Protein AF-A0A965U802-F1 (afdb_monomer_lite)

pLDDT: mean 84.11, std 15.65, range [53.44, 98.0]

Structure (mmCIF, N/CA/C/O backbone):
data_AF-A0A965U802-F1
#
_entry.id   AF-A0A965U802-F1
#
loop_
_atom_site.group_PDB
_atom_site.id
_atom_site.type_symbol
_atom_site.label_atom_id
_atom_site.label_alt_id
_atom_site.label_comp_id
_atom_site.label_asym_id
_atom_site.label_entity_id
_atom_site.label_seq_id
_atom_site.pdbx_PDB_ins_code
_atom_site.Cartn_x
_atom_site.Cartn_y
_atom_site.Cartn_z
_atom_site.occupancy
_atom_site.B_iso_or_equiv
_atom_site.auth_seq_id
_atom_site.auth_comp_id
_atom_site.auth_asym_id
_atom_site.auth_atom_id
_atom_site.pdbx_PDB_model_num
ATOM 1 N N . LEU A 1 1 ? 6.008 1.144 -2.119 1.00 87.56 1 LEU A N 1
ATOM 2 C CA . LEU A 1 1 ? 5.214 0.315 -1.181 1.00 87.56 1 LEU A CA 1
ATOM 3 C C . LEU A 1 1 ? 5.190 0.926 0.218 1.00 87.56 1 LEU A C 1
ATOM 5 O O . LEU A 1 1 ? 4.112 1.089 0.765 1.00 87.56 1 LEU A O 1
ATOM 9 N N . GLU A 1 2 ? 6.339 1.335 0.760 1.00 95.38 2 GLU A N 1
ATOM 10 C CA . GLU A 1 2 ? 6.448 1.980 2.080 1.00 95.38 2 GLU A CA 1
ATOM 11 C C . GLU A 1 2 ? 5.459 3.138 2.302 1.00 95.38 2 GLU A C 1
ATOM 13 O O . GLU A 1 2 ? 4.709 3.128 3.276 1.00 95.38 2 GLU A O 1
ATOM 18 N N . SER A 1 3 ? 5.376 4.085 1.360 1.00 95.06 3 SER A N 1
ATOM 19 C CA . SER A 1 3 ? 4.462 5.233 1.453 1.00 95.06 3 SER A CA 1
ATOM 20 C C . SER A 1 3 ? 2.992 4.819 1.595 1.00 95.06 3 SER A C 1
ATOM 22 O O . SER A 1 3 ? 2.238 5.467 2.315 1.00 95.06 3 SER A O 1
ATOM 24 N N . LEU A 1 4 ? 2.591 3.708 0.961 1.00 96.19 4 LEU A N 1
ATOM 25 C CA . LEU A 1 4 ? 1.234 3.168 1.056 1.00 96.19 4 LEU A CA 1
ATOM 26 C C . LEU A 1 4 ? 0.956 2.604 2.456 1.00 96.19 4 LEU A C 1
ATOM 28 O O . LEU A 1 4 ? -0.091 2.889 3.035 1.00 96.19 4 LEU A O 1
ATOM 32 N N . CYS A 1 5 ? 1.893 1.829 3.011 1.00 96.56 5 CYS A N 1
ATOM 33 C CA . CYS A 1 5 ? 1.767 1.267 4.357 1.00 96.56 5 CYS A CA 1
ATOM 34 C C . CYS A 1 5 ? 1.738 2.366 5.426 1.00 96.56 5 CYS A C 1
ATOM 36 O O . CYS A 1 5 ? 0.948 2.288 6.366 1.00 96.56 5 CYS A O 1
ATOM 38 N N . ARG A 1 6 ? 2.552 3.415 5.255 1.00 97.19 6 ARG A N 1
ATOM 39 C CA . ARG A 1 6 ? 2.579 4.565 6.163 1.00 97.19 6 ARG A CA 1
ATOM 40 C C . ARG A 1 6 ? 1.237 5.291 6.194 1.00 97.19 6 ARG A C 1
ATOM 42 O O . ARG A 1 6 ? 0.706 5.534 7.272 1.00 97.19 6 ARG A O 1
ATOM 49 N N . GLU A 1 7 ? 0.661 5.578 5.028 1.00 97.75 7 GLU A N 1
ATOM 50 C CA . GLU A 1 7 ? -0.642 6.246 4.946 1.00 97.75 7 GLU A CA 1
ATOM 51 C C . GLU A 1 7 ? -1.766 5.366 5.516 1.00 97.75 7 GLU A C 1
ATOM 53 O O . GLU A 1 7 ? -2.615 5.857 6.256 1.00 97.75 7 GLU A O 1
ATOM 58 N N . ALA A 1 8 ? -1.748 4.053 5.260 1.00 97.75 8 ALA A N 1
ATOM 59 C CA . ALA A 1 8 ? -2.719 3.126 5.846 1.00 97.75 8 ALA A CA 1
ATOM 60 C C . ALA A 1 8 ? -2.640 3.089 7.387 1.00 97.75 8 ALA A C 1
ATOM 62 O O . ALA A 1 8 ? -3.675 3.049 8.055 1.00 97.75 8 ALA A O 1
ATOM 63 N N . GLY A 1 9 ? -1.432 3.153 7.956 1.00 97.62 9 GLY A N 1
ATOM 64 C CA . GLY A 1 9 ? -1.223 3.280 9.401 1.00 97.62 9 GLY A CA 1
ATOM 65 C C . GLY A 1 9 ? -1.745 4.605 9.962 1.00 97.62 9 GLY A C 1
ATOM 66 O O . GLY A 1 9 ? -2.458 4.613 10.961 1.00 97.62 9 GLY A O 1
ATOM 67 N N . MET A 1 10 ? -1.473 5.724 9.285 1.00 97.44 10 MET A N 1
ATOM 68 C CA . MET A 1 10 ? -1.987 7.042 9.682 1.00 97.44 10 MET A CA 1
ATOM 69 C C . MET A 1 10 ? -3.518 7.108 9.664 1.00 97.44 10 MET A C 1
ATOM 71 O O . MET A 1 10 ? -4.121 7.740 10.531 1.00 97.44 10 MET A O 1
ATOM 75 N N . LEU A 1 11 ? -4.155 6.443 8.699 1.00 97.94 11 LEU A N 1
ATOM 76 C CA . LEU A 1 11 ? -5.612 6.336 8.629 1.00 97.94 11 LEU A CA 1
ATOM 77 C C . LEU A 1 11 ? -6.179 5.519 9.798 1.00 97.94 11 LEU A C 1
ATOM 79 O O . LEU A 1 11 ? -7.132 5.966 10.428 1.00 97.94 11 LEU A O 1
ATOM 83 N N . ALA A 1 12 ? -5.558 4.386 10.135 1.00 98.00 12 ALA A N 1
ATOM 84 C CA . ALA A 1 12 ? -5.940 3.583 11.299 1.00 98.00 12 ALA A CA 1
ATOM 85 C C . ALA A 1 12 ? -5.821 4.381 12.612 1.00 98.00 12 ALA A C 1
ATOM 87 O O . ALA A 1 12 ? -6.749 4.397 13.419 1.00 98.00 12 ALA A O 1
ATOM 88 N N . LEU A 1 13 ? -4.716 5.117 12.782 1.00 97.38 13 LEU A N 1
ATOM 89 C CA . LEU A 1 13 ? -4.499 5.993 13.937 1.00 97.38 13 LEU A CA 1
ATOM 90 C C . LEU A 1 13 ? -5.565 7.089 14.034 1.00 97.38 13 LEU A C 1
ATOM 92 O O . LEU A 1 13 ? -6.075 7.353 15.119 1.00 97.38 13 LEU A O 1
ATOM 96 N N . ARG A 1 14 ? -5.939 7.706 12.906 1.00 96.44 14 ARG A N 1
ATOM 97 C CA . ARG A 1 14 ? -6.995 8.729 12.862 1.00 96.44 14 ARG A CA 1
ATOM 98 C C . ARG A 1 14 ? -8.371 8.168 13.227 1.00 96.44 14 ARG A C 1
ATOM 100 O O . ARG A 1 14 ? -9.170 8.880 13.822 1.00 96.44 14 ARG A O 1
ATOM 107 N N . GLU A 1 15 ? -8.642 6.914 12.879 1.00 95.88 15 GLU A N 1
ATOM 108 C CA . GLU A 1 15 ? -9.858 6.196 13.280 1.00 95.88 15 GLU A CA 1
ATOM 109 C C . GLU A 1 15 ? -9.810 5.693 14.737 1.00 95.88 15 GLU A C 1
ATOM 111 O O . GLU A 1 15 ? -10.798 5.147 15.223 1.00 95.88 15 GLU A O 1
ATOM 116 N N . GLY A 1 16 ? -8.683 5.855 15.441 1.00 96.81 16 GLY A N 1
ATOM 117 C CA . GLY A 1 16 ? -8.509 5.383 16.815 1.00 96.81 16 GLY A CA 1
ATOM 118 C C . GLY A 1 16 ? -8.433 3.860 16.937 1.00 96.81 16 GLY A C 1
ATOM 119 O O . GLY A 1 16 ? -8.659 3.320 18.019 1.00 96.81 16 GLY A O 1
ATOM 120 N N . THR A 1 17 ? -8.136 3.147 15.845 1.00 96.50 17 THR A N 1
ATOM 121 C CA . THR A 1 17 ? -8.001 1.688 15.865 1.00 96.50 17 THR A CA 1
ATOM 122 C C . THR A 1 17 ? -6.530 1.269 15.948 1.00 96.50 17 THR A C 1
ATOM 124 O O . THR A 1 17 ? -5.693 1.794 15.211 1.00 96.50 17 THR A O 1
ATOM 127 N N . PRO A 1 18 ? -6.190 0.292 16.809 1.00 94.19 18 PRO A N 1
ATOM 128 C CA . 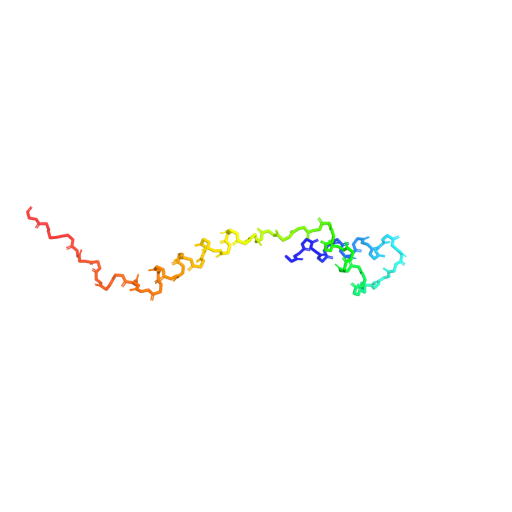PRO A 1 18 ? -4.827 -0.219 16.913 1.00 94.19 18 PRO A CA 1
ATOM 129 C C . PRO A 1 18 ? -4.446 -1.152 15.754 1.00 94.19 18 PRO A C 1
ATOM 131 O O . PRO A 1 18 ? -3.283 -1.531 15.638 1.00 94.19 18 PRO A O 1
ATOM 134 N N . VAL A 1 19 ? -5.401 -1.550 14.901 1.00 97.19 19 VAL A N 1
ATOM 135 C CA . VAL A 1 19 ? -5.176 -2.540 13.841 1.00 97.19 19 VAL A CA 1
ATOM 136 C C . VAL A 1 19 ? -5.442 -1.940 12.468 1.00 97.19 19 VAL A C 1
ATOM 138 O O . VAL A 1 19 ? -6.503 -1.381 12.188 1.00 97.19 19 VAL A O 1
ATOM 141 N N . VAL A 1 20 ? -4.486 -2.120 11.556 1.00 97.50 20 VAL A N 1
ATOM 142 C CA . VAL A 1 20 ? -4.665 -1.741 10.155 1.00 97.50 20 VAL A CA 1
ATOM 143 C C . VAL A 1 20 ? -5.496 -2.807 9.436 1.00 97.50 20 VAL A C 1
ATOM 145 O O . VAL A 1 20 ? -5.092 -3.960 9.330 1.00 97.50 20 VAL A O 1
ATOM 148 N N . ALA A 1 21 ? -6.644 -2.409 8.890 1.00 97.31 21 ALA A N 1
ATOM 149 C CA . ALA A 1 21 ? -7.513 -3.251 8.078 1.00 97.31 21 ALA A CA 1
ATOM 150 C C . ALA A 1 21 ? -7.416 -2.908 6.581 1.00 97.31 21 ALA A C 1
ATOM 152 O O . ALA A 1 21 ? -6.987 -1.820 6.188 1.00 97.31 21 ALA A O 1
ATOM 153 N N . LYS A 1 22 ? -7.906 -3.816 5.726 1.00 97.38 22 LYS A N 1
ATOM 154 C CA . LYS A 1 22 ? -7.935 -3.660 4.257 1.00 97.38 22 LYS A CA 1
ATOM 155 C C . LYS A 1 22 ? -8.528 -2.318 3.803 1.00 97.38 22 LYS A C 1
ATOM 157 O O . LYS A 1 22 ? -8.033 -1.726 2.847 1.00 97.38 22 LYS A O 1
ATOM 162 N N . ARG A 1 23 ? -9.549 -1.809 4.504 1.00 97.00 23 ARG A N 1
ATOM 163 C CA . ARG A 1 23 ? -10.178 -0.510 4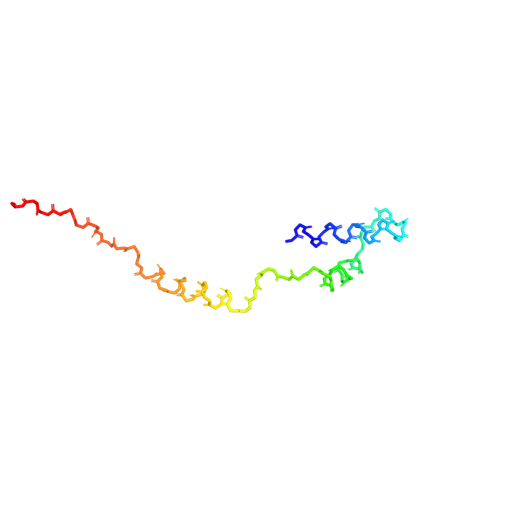.205 1.00 97.00 23 ARG A CA 1
ATOM 164 C C . ARG A 1 23 ? -9.185 0.660 4.229 1.00 97.00 23 ARG A C 1
ATOM 166 O O . ARG A 1 23 ? -9.273 1.531 3.368 1.00 97.00 23 ARG A O 1
ATOM 173 N N . HIS A 1 24 ? -8.200 0.645 5.130 1.00 97.75 24 HIS A N 1
ATOM 174 C CA . HIS A 1 24 ? -7.196 1.708 5.213 1.00 97.75 24 HIS A CA 1
ATOM 175 C C . HIS A 1 24 ? -6.255 1.676 4.008 1.00 97.75 24 HIS A C 1
ATOM 177 O O . HIS A 1 24 ? -5.900 2.727 3.493 1.00 97.75 24 HIS A O 1
ATOM 183 N N . PHE A 1 25 ? -5.913 0.491 3.491 1.00 97.44 25 PHE A N 1
ATOM 184 C CA . PHE A 1 25 ? -5.119 0.367 2.263 1.00 97.44 25 PHE A CA 1
ATOM 185 C C . PHE A 1 25 ? -5.875 0.855 1.026 1.00 97.44 25 PHE A C 1
ATOM 187 O O . PHE A 1 25 ? -5.295 1.532 0.179 1.00 97.44 25 PHE A O 1
ATOM 194 N N . VAL A 1 26 ? -7.173 0.547 0.929 1.00 96.88 26 VAL A N 1
ATOM 195 C CA . VAL A 1 26 ? -8.027 1.044 -0.163 1.00 96.88 26 VAL A CA 1
ATOM 196 C C . VAL A 1 26 ? -8.136 2.569 -0.112 1.00 96.88 26 VAL A C 1
ATOM 198 O O . VAL A 1 26 ? -8.065 3.228 -1.146 1.00 96.88 26 VAL A O 1
ATOM 201 N N . ALA A 1 27 ? -8.265 3.149 1.083 1.00 96.56 27 ALA A N 1
ATOM 202 C CA . ALA A 1 27 ? -8.274 4.597 1.261 1.00 96.56 27 ALA A CA 1
ATOM 203 C C . ALA A 1 27 ? -6.899 5.233 0.976 1.00 96.56 27 ALA A C 1
ATOM 205 O O . ALA A 1 27 ? -6.834 6.259 0.301 1.00 96.56 27 ALA A O 1
ATOM 206 N N . ALA A 1 28 ? -5.803 4.608 1.411 1.00 97.12 28 ALA A N 1
ATOM 207 C CA . ALA A 1 28 ? -4.441 5.078 1.172 1.00 97.12 28 ALA A CA 1
ATOM 208 C C . ALA A 1 28 ? -4.072 5.097 -0.321 1.00 97.12 28 ALA A C 1
ATOM 210 O O . ALA A 1 28 ? -3.439 6.047 -0.777 1.00 97.12 28 ALA A O 1
ATOM 211 N N . GLN A 1 29 ? -4.525 4.113 -1.110 1.00 95.12 29 GLN A N 1
ATOM 212 C CA . GLN A 1 29 ? -4.313 4.094 -2.567 1.00 95.12 29 GLN A CA 1
ATOM 213 C C . GLN A 1 29 ? -4.904 5.311 -3.289 1.00 95.12 29 GLN A C 1
ATOM 215 O O . GLN A 1 29 ? -4.398 5.696 -4.337 1.00 95.12 29 GLN A O 1
ATOM 220 N N . LYS A 1 30 ? -5.943 5.951 -2.735 1.00 94.56 30 LYS A N 1
ATOM 221 C CA . LYS A 1 30 ? -6.522 7.168 -3.329 1.00 94.56 30 LYS A CA 1
ATOM 222 C C . LYS A 1 30 ? -5.603 8.387 -3.204 1.00 94.56 30 LYS A C 1
ATOM 224 O O . LYS A 1 30 ? -5.800 9.355 -3.926 1.00 94.56 30 LYS A O 1
ATOM 229 N N . LYS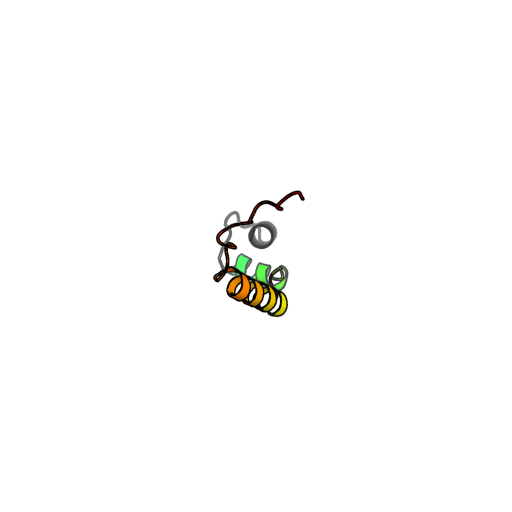 A 1 31 ? -4.642 8.355 -2.275 1.00 92.62 31 LYS A N 1
ATOM 230 C CA . LYS A 1 31 ? -3.695 9.449 -2.010 1.00 92.62 31 LYS A CA 1
ATOM 231 C C . LYS A 1 31 ? -2.279 9.139 -2.485 1.00 92.62 31 LYS A C 1
ATOM 233 O O . LYS A 1 31 ? -1.556 10.039 -2.895 1.00 92.62 31 LYS A O 1
ATOM 238 N N . VAL A 1 32 ? -1.860 7.879 -2.384 1.00 92.94 32 VAL A N 1
ATOM 239 C CA . VAL A 1 32 ? -0.507 7.446 -2.739 1.00 92.94 32 VAL A 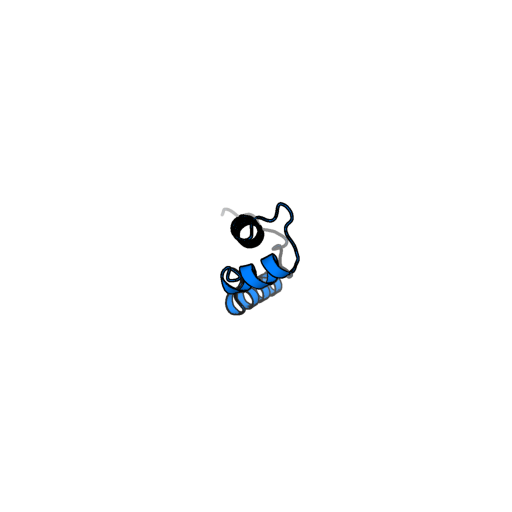CA 1
ATOM 240 C C . VAL A 1 32 ? -0.510 6.939 -4.175 1.00 92.94 32 VAL A C 1
ATOM 242 O O . VAL A 1 32 ? -0.922 5.812 -4.446 1.00 92.94 32 VAL A O 1
ATOM 245 N N . HIS A 1 33 ? -0.027 7.774 -5.093 1.00 88.38 33 HIS A N 1
ATOM 246 C CA . HIS A 1 33 ? 0.091 7.403 -6.498 1.00 88.38 33 HIS A CA 1
ATOM 247 C C . HIS A 1 33 ? 1.255 6.426 -6.736 1.00 88.38 33 HIS A C 1
ATOM 249 O O . HIS A 1 33 ? 2.320 6.568 -6.125 1.00 88.38 33 HIS A O 1
ATOM 255 N N . PRO A 1 34 ? 1.095 5.447 -7.644 1.00 88.00 34 PRO A N 1
ATOM 256 C CA . PRO A 1 34 ? 2.201 4.615 -8.093 1.00 88.00 34 PRO A CA 1
ATOM 257 C C . PRO A 1 34 ? 3.292 5.468 -8.745 1.00 88.00 34 PRO A C 1
ATOM 259 O O . PRO A 1 34 ? 3.012 6.301 -9.602 1.00 88.00 34 PRO A O 1
ATOM 262 N N . THR A 1 35 ? 4.547 5.216 -8.384 1.00 85.38 35 THR A N 1
ATOM 263 C CA . THR A 1 35 ? 5.704 5.879 -9.004 1.00 85.38 35 THR A CA 1
ATOM 264 C C . THR A 1 35 ? 6.031 5.321 -10.393 1.00 85.38 35 THR A C 1
ATOM 266 O O . THR A 1 35 ? 6.673 5.995 -11.192 1.00 85.38 35 THR A O 1
ATOM 269 N N . MET A 1 36 ? 5.566 4.106 -10.704 1.00 83.12 36 MET A N 1
ATOM 270 C CA . MET A 1 36 ? 5.718 3.466 -12.013 1.00 83.12 36 MET A CA 1
ATOM 271 C C . MET A 1 36 ? 4.505 3.745 -12.905 1.00 83.12 36 MET A C 1
ATOM 273 O O . MET A 1 36 ? 3.471 3.083 -12.787 1.00 83.12 36 MET A O 1
ATOM 277 N N . ASN A 1 37 ? 4.639 4.694 -13.830 1.00 85.62 37 ASN A N 1
ATOM 278 C CA . ASN A 1 37 ? 3.628 4.944 -14.861 1.00 85.62 37 ASN A CA 1
ATOM 279 C C . ASN A 1 37 ? 3.793 3.990 -16.070 1.00 85.62 37 ASN A C 1
ATOM 281 O O . ASN A 1 37 ? 4.819 3.320 -16.211 1.00 85.62 37 ASN A O 1
ATOM 285 N N . GLU A 1 38 ? 2.766 3.889 -16.927 1.00 84.69 38 GLU A N 1
ATOM 286 C CA . GLU A 1 38 ? 2.793 3.040 -18.137 1.00 84.69 38 GLU A CA 1
ATOM 287 C C . GLU A 1 38 ? 3.983 3.374 -19.052 1.00 84.69 38 GLU A C 1
ATOM 289 O O . GLU A 1 38 ? 4.637 2.472 -19.567 1.00 84.69 38 GLU A O 1
ATOM 294 N N . ASN A 1 39 ? 4.299 4.662 -19.216 1.00 84.19 39 ASN A N 1
ATOM 295 C CA . ASN A 1 39 ? 5.370 5.119 -20.106 1.00 84.19 39 ASN A CA 1
ATOM 296 C C . ASN A 1 39 ? 6.749 4.640 -19.633 1.00 84.19 39 ASN A C 1
ATOM 298 O O . ASN A 1 39 ? 7.560 4.181 -20.435 1.00 84.19 39 ASN A O 1
ATOM 302 N N . LEU A 1 40 ? 7.006 4.710 -18.325 1.00 86.56 40 LEU A N 1
ATOM 303 C CA . LEU A 1 40 ? 8.2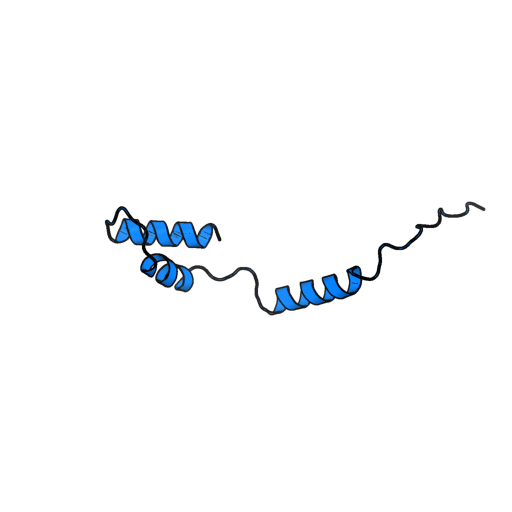50 4.256 -17.716 1.00 86.56 40 LEU A CA 1
ATOM 304 C C . LEU A 1 40 ? 8.371 2.732 -17.810 1.00 86.56 40 LEU A C 1
ATOM 306 O O . LEU A 1 40 ? 9.446 2.226 -18.121 1.00 86.56 40 LEU A O 1
ATOM 310 N N . ARG A 1 41 ? 7.260 2.004 -17.626 1.00 87.75 41 ARG A N 1
ATOM 311 C CA . ARG A 1 41 ? 7.211 0.551 -17.852 1.00 87.75 41 ARG A CA 1
ATOM 312 C C . ARG A 1 41 ? 7.579 0.197 -19.294 1.00 87.75 41 ARG A C 1
ATOM 314 O O . ARG A 1 41 ? 8.496 -0.588 -19.500 1.00 87.75 41 ARG A O 1
ATOM 321 N N . GLN A 1 42 ? 6.956 0.843 -20.280 1.00 88.88 42 GLN A N 1
ATOM 322 C CA . GLN A 1 42 ? 7.265 0.613 -21.697 1.00 88.88 42 GLN A CA 1
ATOM 323 C C . GLN A 1 42 ? 8.721 0.945 -22.049 1.00 88.88 42 GLN A C 1
ATOM 325 O O . GLN A 1 42 ? 9.341 0.243 -22.847 1.00 88.88 42 GLN A O 1
ATOM 330 N N . TYR A 1 43 ? 9.278 2.012 -21.471 1.00 86.75 43 TYR A N 1
ATOM 331 C CA . TYR A 1 43 ? 10.678 2.381 -21.667 1.00 86.75 43 TYR A CA 1
ATOM 332 C C . TYR A 1 43 ? 11.629 1.293 -21.153 1.00 86.75 43 TYR A C 1
ATOM 334 O O . TYR A 1 43 ? 12.507 0.842 -21.892 1.00 86.75 43 TYR A O 1
ATOM 342 N N . TYR A 1 44 ? 11.423 0.819 -19.922 1.00 86.62 44 TYR A N 1
ATOM 343 C CA . TYR A 1 44 ? 12.241 -0.25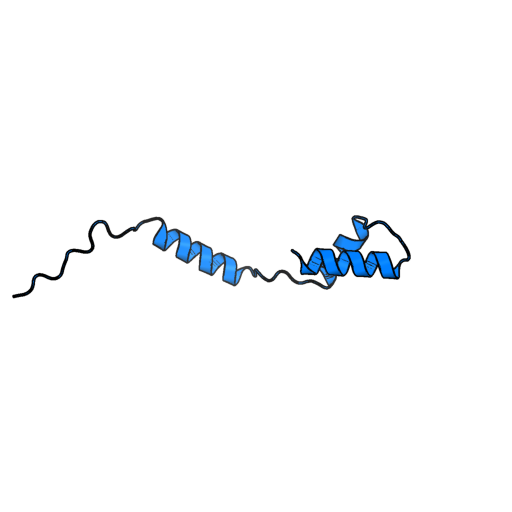4 -19.362 1.00 86.62 44 TYR A CA 1
ATOM 344 C C . TYR A 1 44 ? 12.033 -1.594 -20.077 1.00 86.62 44 TYR A C 1
ATOM 346 O O . TYR A 1 44 ? 13.005 -2.324 -20.250 1.00 86.62 44 TYR A O 1
ATOM 354 N N . ASP A 1 45 ? 10.830 -1.893 -20.574 1.00 86.94 45 ASP A N 1
ATOM 355 C CA . ASP A 1 45 ? 10.581 -3.092 -21.383 1.00 86.94 45 ASP A CA 1
ATOM 356 C C . ASP A 1 45 ? 11.374 -3.072 -22.694 1.00 86.94 45 ASP A C 1
ATOM 358 O O . ASP A 1 45 ? 11.995 -4.076 -23.051 1.00 86.94 45 ASP A O 1
ATOM 362 N N . LYS A 1 46 ? 11.419 -1.926 -23.388 1.00 86.31 46 LYS A N 1
ATOM 363 C CA . LYS A 1 46 ? 12.238 -1.753 -24.600 1.00 86.31 46 LYS A CA 1
ATOM 364 C C . LYS A 1 46 ? 13.719 -1.949 -24.298 1.00 86.31 46 LYS A C 1
ATOM 366 O O . LYS A 1 46 ? 14.385 -2.712 -24.992 1.00 86.31 46 LYS A O 1
ATOM 371 N N . ILE A 1 47 ? 14.227 -1.317 -23.238 1.00 84.38 47 ILE A N 1
ATOM 372 C CA . ILE A 1 47 ? 15.603 -1.526 -22.763 1.00 84.38 47 ILE A CA 1
ATOM 373 C C . ILE A 1 47 ? 15.845 -3.016 -22.525 1.00 84.38 47 ILE A C 1
ATOM 375 O O . ILE A 1 47 ? 16.766 -3.596 -23.090 1.00 84.38 47 ILE A O 1
ATOM 379 N N . GLN A 1 48 ? 14.987 -3.673 -21.751 1.00 80.44 48 GLN A N 1
ATOM 380 C CA . GLN A 1 48 ? 15.144 -5.084 -21.431 1.00 80.44 48 GLN A CA 1
ATOM 381 C C . GLN A 1 48 ? 15.186 -5.961 -22.696 1.00 80.44 48 GLN A C 1
ATOM 383 O O . GLN A 1 48 ? 15.983 -6.893 -22.759 1.00 80.44 48 GLN A O 1
ATOM 388 N N . GLN A 1 49 ? 14.380 -5.664 -23.718 1.00 78.88 49 GLN A N 1
ATOM 389 C CA . GLN A 1 49 ? 14.430 -6.357 -25.011 1.00 78.88 49 GLN A CA 1
ATOM 390 C C . GLN A 1 49 ? 15.756 -6.124 -25.751 1.00 78.88 49 GLN A C 1
ATOM 392 O O . GLN A 1 49 ? 16.331 -7.082 -26.263 1.00 78.88 49 GLN A O 1
ATOM 397 N N . HIS A 1 50 ? 16.276 -4.892 -25.755 1.00 71.62 50 HIS A N 1
ATOM 398 C CA . HIS A 1 50 ? 17.561 -4.564 -26.382 1.00 71.62 50 HIS A CA 1
ATOM 399 C C . HIS A 1 50 ? 18.758 -5.233 -25.686 1.00 71.62 50 HIS A C 1
ATOM 401 O O . HIS A 1 50 ? 19.695 -5.655 -26.358 1.00 71.62 50 HIS A O 1
ATOM 407 N N . PHE A 1 51 ? 18.721 -5.386 -24.358 1.00 68.06 51 PHE A N 1
ATOM 408 C CA . PHE A 1 51 ? 19.834 -5.952 -23.583 1.00 68.06 51 PHE A CA 1
ATOM 409 C C . PHE A 1 51 ? 19.747 -7.470 -23.349 1.00 68.06 51 PHE A C 1
ATOM 411 O O . PHE A 1 51 ? 20.773 -8.095 -23.088 1.00 68.06 51 PHE A O 1
ATOM 418 N N . LYS A 1 52 ? 18.578 -8.112 -23.517 1.00 60.69 52 LYS A N 1
ATOM 419 C CA . LYS A 1 52 ? 18.456 -9.588 -23.492 1.00 60.69 52 LYS A CA 1
ATOM 420 C C . LYS A 1 52 ? 19.248 -10.292 -24.609 1.00 60.69 52 LYS A C 1
ATOM 422 O O . LYS A 1 52 ? 19.441 -11.501 -24.526 1.00 60.69 52 LYS A O 1
ATOM 427 N N . GLY A 1 53 ? 19.707 -9.557 -25.628 1.00 58.41 53 GLY A N 1
ATOM 428 C CA . GLY A 1 53 ? 20.457 -10.081 -26.774 1.00 58.41 53 GLY A CA 1
ATOM 429 C C . GLY A 1 53 ? 21.968 -9.816 -26.790 1.00 58.41 53 GLY A C 1
ATOM 430 O O . GLY A 1 53 ? 22.609 -10.218 -27.756 1.00 58.41 53 GLY A O 1
ATOM 431 N N . GLY A 1 54 ? 22.571 -9.160 -25.789 1.00 53.59 54 GLY A N 1
ATOM 432 C CA . GLY A 1 54 ? 23.977 -8.767 -25.922 1.00 53.59 54 GLY A CA 1
ATOM 433 C C . GLY A 1 54 ? 24.698 -8.434 -24.625 1.00 53.59 54 GLY A C 1
ATOM 434 O O . GLY A 1 54 ? 24.833 -7.268 -24.272 1.00 53.59 54 GLY A O 1
ATOM 435 N N . LEU A 1 55 ? 25.318 -9.440 -24.006 1.00 54.88 55 LEU A N 1
ATOM 436 C CA . LEU A 1 55 ? 26.719 -9.215 -23.659 1.00 54.88 55 LEU A CA 1
ATOM 437 C C . LEU A 1 55 ? 27.474 -9.185 -24.995 1.00 54.88 55 LEU A C 1
ATOM 439 O O . LEU A 1 55 ? 27.384 -10.179 -25.723 1.00 54.88 55 LEU A O 1
ATOM 443 N N . PRO A 1 56 ? 28.196 -8.111 -25.363 1.00 53.44 56 PRO A N 1
ATOM 444 C CA . PRO A 1 56 ? 29.148 -8.212 -26.455 1.00 53.44 56 PRO A CA 1
ATOM 445 C C . PRO A 1 56 ? 30.152 -9.302 -26.076 1.00 53.44 56 PRO A C 1
ATOM 447 O O . PRO A 1 56 ? 30.961 -9.156 -25.158 1.00 53.44 56 PRO A O 1
ATOM 450 N N . LYS A 1 57 ? 30.040 -10.452 -26.744 1.00 55.12 57 LYS A N 1
ATOM 451 C CA . LYS A 1 57 ? 31.006 -11.535 -26.646 1.00 55.12 57 LYS A CA 1
ATOM 452 C C . LYS A 1 57 ? 32.287 -10.979 -27.263 1.00 55.12 57 LYS A C 1
ATOM 454 O O . LYS A 1 57 ? 32.392 -10.914 -28.479 1.00 55.12 57 LYS A O 1
ATOM 459 N N . GLN A 1 58 ? 33.220 -10.593 -26.393 1.00 55.03 58 GLN A N 1
ATOM 460 C CA . GLN A 1 58 ? 34.551 -10.050 -26.687 1.00 55.03 58 GLN A CA 1
ATOM 461 C C . GLN A 1 58 ? 34.575 -8.541 -26.971 1.00 55.03 58 GLN A C 1
ATOM 463 O O . GLN A 1 58 ? 34.442 -8.084 -28.102 1.00 55.03 58 GLN A O 1
ATOM 468 N N . VAL A 1 59 ? 34.844 -7.762 -25.919 1.00 57.59 59 VAL A N 1
ATOM 469 C CA . VAL A 1 59 ? 35.595 -6.510 -26.063 1.00 57.59 59 VAL A CA 1
ATOM 470 C C . VAL A 1 59 ? 36.967 -6.923 -26.605 1.00 57.59 59 VAL A C 1
ATOM 472 O O . VAL A 1 59 ? 37.797 -7.428 -25.853 1.00 57.59 59 VAL A O 1
ATOM 475 N N . GLN A 1 60 ? 37.158 -6.842 -27.923 1.00 56.31 60 GLN A N 1
ATOM 476 C CA . GLN A 1 60 ? 38.470 -7.047 -28.537 1.00 56.31 60 GLN A CA 1
ATOM 477 C C . GLN A 1 60 ? 39.402 -5.951 -27.999 1.00 56.31 60 GLN A C 1
ATOM 479 O O . GLN A 1 60 ? 39.014 -4.778 -28.037 1.00 56.31 60 GLN A O 1
ATOM 484 N N . PRO A 1 61 ? 40.575 -6.286 -27.435 1.00 57.91 61 PRO A N 1
ATOM 485 C CA . PRO A 1 61 ? 41.509 -5.259 -27.002 1.00 57.91 61 PRO A CA 1
ATOM 486 C C . PRO A 1 61 ? 41.975 -4.459 -28.230 1.00 57.91 61 PRO A C 1
ATOM 488 O O . PRO A 1 61 ? 42.180 -5.057 -29.287 1.00 57.91 61 PRO A O 1
ATOM 491 N N . PRO A 1 62 ? 42.108 -3.124 -28.124 1.00 61.50 62 PRO A N 1
ATOM 492 C CA . PRO A 1 62 ? 42.600 -2.312 -29.227 1.00 61.50 62 PRO A CA 1
ATOM 493 C C . PRO A 1 62 ? 44.007 -2.778 -29.604 1.00 61.50 62 PRO A C 1
ATOM 495 O O . PRO A 1 62 ? 44.904 -2.823 -28.760 1.00 61.50 62 PRO A O 1
ATOM 498 N N . GLU A 1 63 ? 44.177 -3.158 -30.867 1.00 60.69 63 GLU A N 1
ATOM 499 C CA . GLU A 1 63 ? 45.473 -3.497 -31.438 1.00 60.69 63 GLU A CA 1
ATOM 500 C C . GLU A 1 63 ? 46.256 -2.184 -31.575 1.00 60.69 63 GLU A C 1
ATOM 502 O O . GLU A 1 63 ? 45.896 -1.306 -32.360 1.00 60.69 63 GLU A O 1
ATOM 507 N N . TYR A 1 64 ? 47.257 -1.992 -30.713 1.00 56.25 64 TYR A N 1
ATOM 508 C CA . TYR A 1 64 ? 48.165 -0.855 -30.812 1.00 56.25 64 TYR A CA 1
ATOM 509 C C . TYR A 1 64 ? 49.113 -1.115 -31.980 1.00 56.25 64 TYR A C 1
ATOM 511 O O . TYR A 1 64 ? 49.869 -2.089 -31.946 1.00 56.25 64 TYR A O 1
ATOM 519 N N . GLN A 1 65 ? 49.054 -0.252 -32.992 1.00 53.97 65 GLN A N 1
ATOM 520 C CA . GLN A 1 65 ? 49.979 -0.235 -34.121 1.00 53.97 65 GLN A CA 1
ATOM 521 C C . GLN A 1 65 ? 50.924 0.958 -34.023 1.00 53.97 65 GLN A C 1
ATOM 523 O O . GLN A 1 65 ? 50.453 2.046 -33.615 1.00 53.97 65 GLN A O 1
#

Sequence (65 aa):
LESLCREAGMLALREGTPVVAKRHFVAAQKKVHPTMNENLRQYYDKIQQHFKGGLPKQVQPPEYQ

Secondary structure (DSSP, 8-state):
-HHHHHHHHHHHHHTT-SS--HHHHHHHHTTS--S--HHHHHHHHHHHHHHTT---S--PPP---

Foldseek 3Di:
DVQLVVQQVVVCVVVVHPDRDPVSSVVSPVPDDDPDDPVNVVVVVVVCVVPVPDPPPDPDPDDDD

Radius of gyration: 23.06 Å; chains: 1; bounding box: 60×21×51 Å